Protein AF-A0A1V6QCI3-F1 (afdb_monomer_lite)

InterPro domains:
  IPR009057 Homedomain-like superfamily [SSF46689] (48-120)

Structure (mmCIF, N/CA/C/O backbone):
data_AF-A0A1V6QCI3-F1
#
_entry.id   AF-A0A1V6QCI3-F1
#
loop_
_atom_site.group_PDB
_atom_site.id
_atom_site.type_symbol
_atom_site.label_atom_id
_atom_site.label_alt_id
_atom_site.label_comp_id
_atom_site.label_asym_id
_atom_site.label_entity_id
_atom_site.label_seq_id
_atom_site.pdbx_PDB_ins_code
_atom_site.Cartn_x
_atom_site.Cartn_y
_atom_site.Cartn_z
_atom_site.occupancy
_atom_site.B_iso_or_equiv
_atom_site.auth_seq_id
_atom_site.auth_comp_id
_atom_site.auth_asym_id
_atom_site.auth_atom_id
_atom_site.pdbx_PDB_model_num
ATOM 1 N N . MET A 1 1 ? -46.472 4.463 46.951 1.00 45.69 1 MET A N 1
ATOM 2 C CA . MET A 1 1 ? -47.574 4.028 46.069 1.00 45.69 1 MET A CA 1
ATOM 3 C C . MET A 1 1 ? -47.695 5.040 44.946 1.00 45.69 1 MET A C 1
ATOM 5 O O . MET A 1 1 ? -48.224 6.116 45.172 1.00 45.69 1 MET A O 1
ATOM 9 N N . THR A 1 2 ? -47.160 4.720 43.772 1.00 42.75 2 THR A N 1
ATOM 10 C CA . THR A 1 2 ? -47.372 5.485 42.536 1.00 42.75 2 THR A CA 1
ATOM 11 C C . THR A 1 2 ? -47.280 4.490 41.386 1.00 42.75 2 THR A C 1
ATOM 13 O O . THR A 1 2 ? -46.220 3.947 41.092 1.00 42.75 2 THR A O 1
ATOM 16 N N . LEU A 1 3 ? -48.443 4.177 40.818 1.00 46.00 3 LEU A N 1
ATOM 17 C CA . LEU A 1 3 ? -48.624 3.329 39.648 1.00 46.00 3 LEU A CA 1
ATOM 18 C C . LEU A 1 3 ? -48.296 4.156 38.402 1.00 46.00 3 LEU A C 1
ATOM 20 O O . LEU A 1 3 ? -49.003 5.116 38.107 1.00 46.00 3 LEU A O 1
ATOM 24 N N . ALA A 1 4 ? -47.253 3.777 37.666 1.00 46.88 4 ALA A N 1
ATOM 25 C CA . ALA A 1 4 ? -47.070 4.198 36.282 1.00 46.88 4 ALA A CA 1
ATOM 26 C C . ALA A 1 4 ? -47.455 3.018 35.382 1.00 46.88 4 ALA A C 1
ATOM 28 O O . ALA A 1 4 ? -46.878 1.933 35.467 1.00 46.88 4 ALA A O 1
ATOM 29 N N . GLY A 1 5 ? -48.518 3.228 34.607 1.00 38.12 5 GLY A N 1
ATOM 30 C CA . GLY A 1 5 ? -49.185 2.215 33.803 1.00 38.12 5 GLY A CA 1
ATOM 31 C C . GLY A 1 5 ? -48.333 1.663 32.664 1.00 38.12 5 GLY A C 1
ATOM 32 O O . GLY A 1 5 ? -47.582 2.381 32.007 1.00 38.12 5 GLY A O 1
ATOM 33 N N . TRP A 1 6 ? -48.520 0.373 32.401 1.00 39.88 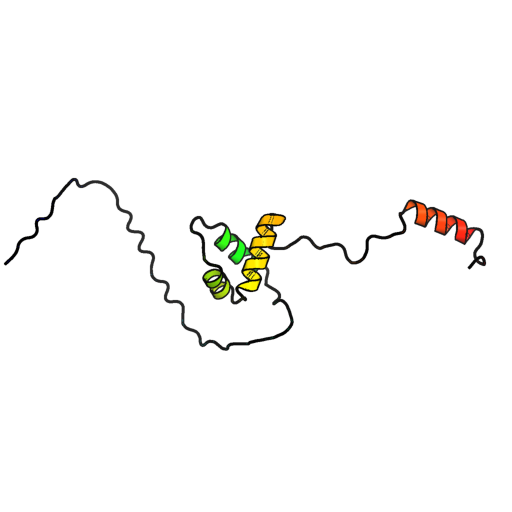6 TRP A N 1
ATOM 34 C CA . TRP A 1 6 ? -48.025 -0.300 31.210 1.00 39.88 6 TRP A CA 1
ATOM 35 C C . TRP A 1 6 ? -49.122 -0.262 30.152 1.00 39.88 6 TRP A C 1
ATOM 37 O O . TRP A 1 6 ? -50.213 -0.799 30.344 1.00 39.88 6 TRP A O 1
ATOM 47 N N . ARG A 1 7 ? -48.833 0.380 29.020 1.00 38.28 7 ARG A N 1
ATOM 48 C CA . ARG A 1 7 ? -49.661 0.284 27.820 1.00 38.28 7 ARG A CA 1
ATOM 49 C C . ARG A 1 7 ? -49.302 -1.028 27.123 1.00 38.28 7 ARG A C 1
ATOM 51 O O . ARG A 1 7 ? -48.316 -1.095 26.399 1.00 38.28 7 ARG A O 1
ATOM 58 N N . LEU A 1 8 ? -50.081 -2.076 27.382 1.00 46.28 8 LEU A N 1
ATOM 59 C CA . LEU A 1 8 ? -50.027 -3.325 26.624 1.00 46.28 8 LEU A CA 1
ATOM 60 C C . LEU A 1 8 ? -50.602 -3.074 25.227 1.00 46.28 8 LEU A C 1
ATOM 62 O O . LEU A 1 8 ? -51.797 -2.828 25.078 1.00 46.28 8 LEU A O 1
ATOM 66 N N . CYS A 1 9 ? -49.747 -3.135 24.209 1.00 38.50 9 CYS A N 1
ATOM 67 C CA . CYS A 1 9 ? -50.159 -3.214 22.815 1.00 38.50 9 CYS A CA 1
ATOM 68 C C . CYS A 1 9 ? -49.489 -4.444 22.186 1.00 38.50 9 CYS A C 1
ATOM 70 O O . CYS A 1 9 ? -48.271 -4.468 22.061 1.00 38.50 9 CYS A O 1
ATOM 72 N N . GLY A 1 10 ? -50.307 -5.446 21.841 1.00 38.28 10 GLY A N 1
ATOM 73 C CA . GLY A 1 10 ? -50.083 -6.439 20.779 1.00 38.28 10 GLY A CA 1
ATOM 74 C C . GLY A 1 10 ? -48.874 -7.378 20.881 1.00 38.28 10 GLY A C 1
ATOM 75 O O . GLY A 1 10 ? -47.764 -7.014 20.517 1.00 38.28 10 GLY A O 1
ATOM 76 N N . MET A 1 11 ? -49.126 -8.635 21.260 1.00 38.38 11 MET A N 1
ATOM 77 C CA . MET A 1 11 ? -48.201 -9.768 21.119 1.00 38.38 11 MET A CA 1
ATOM 78 C C . MET A 1 11 ? -48.261 -10.406 19.718 1.00 38.38 11 MET A C 1
ATOM 80 O O . MET A 1 11 ? -49.345 -10.550 19.158 1.00 38.38 11 MET A O 1
ATOM 84 N N . GLY A 1 12 ? -47.107 -10.903 19.252 1.00 39.31 12 GLY A N 1
ATOM 85 C CA . GLY A 1 12 ? -46.946 -11.889 18.169 1.00 39.31 12 GLY A CA 1
ATOM 86 C C . GLY A 1 12 ? -46.230 -11.295 16.953 1.00 39.31 12 GLY A C 1
ATOM 87 O O . GLY A 1 12 ? -46.798 -10.461 16.270 1.00 39.31 12 GLY A O 1
ATOM 88 N N . VAL A 1 13 ? -44.995 -11.643 16.588 1.00 41.47 13 VAL A N 1
ATOM 89 C CA . VAL A 1 13 ? -44.288 -12.925 16.690 1.00 41.47 13 VAL A CA 1
ATOM 90 C C . VAL A 1 13 ? -42.783 -12.686 16.478 1.00 41.47 13 VAL A C 1
ATOM 92 O O . VAL A 1 13 ? -42.395 -11.990 15.547 1.00 41.47 13 VAL A O 1
ATOM 95 N N . GLY A 1 14 ? -41.946 -13.311 17.313 1.00 36.25 14 GLY A N 1
ATOM 96 C CA . GLY A 1 14 ? -40.551 -13.625 16.984 1.00 36.25 14 GLY A CA 1
ATOM 97 C C . GLY A 1 14 ? -39.510 -12.519 17.171 1.00 36.25 14 GLY A C 1
ATOM 98 O O . GLY A 1 14 ? -38.853 -12.129 16.211 1.00 36.25 14 GLY A O 1
ATOM 99 N N . TYR A 1 15 ? -39.259 -12.085 18.408 1.00 36.56 15 TYR A N 1
ATOM 100 C CA . TYR A 1 15 ? -37.946 -11.520 18.727 1.00 36.56 15 TYR A CA 1
ATOM 101 C C . TYR A 1 15 ? -36.947 -12.677 18.797 1.00 36.56 15 TYR A C 1
ATOM 103 O O . TYR A 1 15 ? -36.921 -13.412 19.783 1.00 36.56 15 TYR A O 1
ATOM 111 N N . TYR A 1 16 ? -36.116 -12.850 17.769 1.00 38.41 16 TYR A N 1
ATOM 112 C CA . TYR A 1 16 ? -34.824 -13.486 17.999 1.00 38.41 16 TYR A CA 1
ATOM 113 C C . TYR A 1 16 ? -34.006 -12.506 18.832 1.00 38.41 16 TYR A C 1
ATOM 115 O O . TYR A 1 16 ? -33.502 -11.501 18.333 1.00 38.41 16 TYR A O 1
ATOM 123 N N . VAL A 1 17 ? -33.925 -12.785 20.130 1.00 39.09 17 VAL A N 1
ATOM 124 C CA . VAL A 1 17 ? -32.901 -12.212 20.993 1.00 39.09 17 VAL A CA 1
ATOM 125 C C . VAL A 1 17 ? -31.579 -12.784 20.495 1.00 39.09 17 VAL A C 1
ATOM 127 O O . VAL A 1 17 ? -31.217 -13.911 20.818 1.00 39.09 17 VAL A O 1
ATOM 130 N N . VAL A 1 18 ? -30.876 -12.037 19.647 1.00 39.44 18 VAL A N 1
ATOM 131 C CA . VAL A 1 18 ? -29.451 -12.283 19.436 1.00 39.44 18 VAL A CA 1
ATOM 132 C C . VAL A 1 18 ? -28.766 -11.636 20.629 1.00 39.44 18 VAL A C 1
ATOM 134 O O . VAL A 1 18 ? -28.485 -10.438 20.633 1.00 39.44 18 VAL A O 1
ATOM 137 N N . GLU A 1 19 ? -28.586 -12.423 21.689 1.00 34.59 19 GLU A N 1
ATOM 138 C CA . GLU A 1 19 ? -27.625 -12.098 22.732 1.00 34.59 19 GLU A CA 1
ATOM 139 C C . GLU A 1 19 ? -26.257 -12.004 22.055 1.00 34.59 19 GLU A C 1
ATOM 141 O O . GLU A 1 19 ? -25.608 -13.009 21.765 1.00 34.59 19 GLU A O 1
ATOM 146 N N . TYR A 1 20 ? -25.816 -10.783 21.755 1.00 41.09 20 TYR A N 1
ATOM 147 C CA . TYR A 1 20 ? -24.415 -10.536 21.459 1.00 41.09 20 TYR A CA 1
ATOM 148 C C . TYR A 1 20 ? -23.662 -10.721 22.767 1.00 41.09 20 TYR A C 1
ATOM 150 O O . TYR A 1 20 ? -23.482 -9.779 23.540 1.00 41.09 20 TYR A O 1
ATOM 158 N N . GLY A 1 21 ? -23.285 -11.973 23.024 1.00 35.03 21 GLY A N 1
ATOM 159 C CA . GLY A 1 21 ? -22.371 -12.338 24.085 1.00 35.03 21 GLY A CA 1
ATOM 160 C C . GLY A 1 21 ? -21.195 -11.374 24.060 1.00 35.03 21 GLY A C 1
ATOM 161 O O . GLY A 1 21 ? -20.480 -11.242 23.065 1.00 35.03 21 GLY A O 1
ATOM 162 N N . THR A 1 22 ? -21.034 -10.659 25.163 1.00 44.94 22 THR A N 1
ATOM 163 C CA . THR A 1 22 ? -19.818 -9.949 25.513 1.00 44.94 22 THR A CA 1
ATOM 164 C C . THR A 1 22 ? -18.687 -10.965 25.499 1.00 44.94 22 THR A C 1
ATOM 166 O O . THR A 1 22 ? -18.497 -11.710 26.457 1.00 44.94 22 THR A O 1
ATOM 169 N N . TRP A 1 23 ? -17.947 -11.037 24.392 1.00 36.97 23 TRP A N 1
ATOM 170 C CA . TRP A 1 23 ? -16.730 -11.834 24.332 1.00 36.97 23 TRP A CA 1
ATOM 171 C C . TRP A 1 23 ? -15.782 -11.321 25.421 1.00 36.97 23 TRP A C 1
ATOM 173 O O . TRP A 1 23 ? -15.377 -10.154 25.367 1.00 36.97 23 TRP A O 1
ATOM 183 N N . PRO A 1 24 ? -15.412 -12.143 26.419 1.00 33.94 24 PRO A N 1
ATOM 184 C CA . PRO A 1 24 ? -14.398 -11.760 27.377 1.00 33.94 24 PRO A CA 1
ATOM 185 C C . PRO A 1 24 ? -13.059 -11.839 26.646 1.00 33.94 24 PR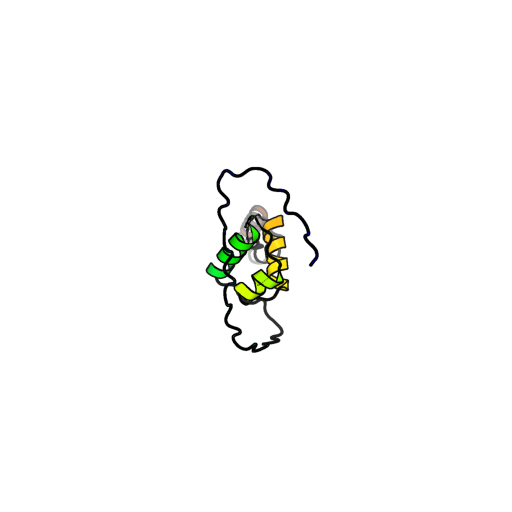O A C 1
ATOM 187 O O . PRO A 1 24 ? -12.416 -12.885 26.601 1.00 33.94 24 PRO A O 1
ATOM 190 N N . VAL A 1 25 ? -12.647 -10.740 26.014 1.00 49.72 25 VAL A N 1
ATOM 191 C CA . VAL A 1 25 ? -11.285 -10.614 25.493 1.00 49.72 25 VAL A CA 1
ATOM 192 C C . VAL A 1 25 ? -10.328 -10.697 26.684 1.00 49.72 25 VAL A C 1
ATOM 194 O O . VAL A 1 25 ? -10.404 -9.861 27.591 1.00 49.72 25 VAL A O 1
ATOM 197 N N . PRO A 1 26 ? -9.428 -11.696 26.739 1.00 36.19 26 PRO A N 1
ATOM 198 C CA . PRO A 1 26 ? -8.453 -11.775 27.810 1.00 36.19 26 PRO A CA 1
ATOM 199 C C . PRO A 1 26 ? -7.570 -10.533 27.735 1.00 36.19 26 PRO A C 1
ATOM 201 O O . PRO A 1 26 ? -6.882 -10.322 26.735 1.00 36.19 26 PRO A O 1
ATOM 204 N N . ARG A 1 27 ? -7.567 -9.723 28.800 1.00 38.19 27 ARG A N 1
ATOM 205 C CA . ARG A 1 27 ? -6.654 -8.587 28.984 1.00 38.19 27 ARG A CA 1
ATOM 206 C C . ARG A 1 27 ? -5.236 -9.123 29.188 1.00 38.19 27 ARG A C 1
ATOM 208 O O . ARG A 1 27 ? -4.706 -9.137 30.294 1.00 38.19 27 ARG A O 1
ATOM 215 N N . ARG A 1 28 ? -4.638 -9.652 28.120 1.00 39.44 28 ARG A N 1
ATOM 216 C CA . ARG A 1 28 ? -3.253 -10.111 28.106 1.00 39.44 28 ARG A CA 1
ATOM 217 C C . ARG A 1 28 ? -2.389 -8.853 28.103 1.00 39.44 28 ARG A C 1
ATOM 219 O O . ARG A 1 28 ? -2.542 -7.995 27.238 1.00 39.44 28 ARG A O 1
ATOM 226 N N . SER A 1 29 ? -1.580 -8.723 29.147 1.00 35.19 29 SER A N 1
ATOM 227 C CA . SER A 1 29 ? -0.764 -7.557 29.475 1.00 35.19 29 SER A CA 1
ATOM 228 C C . SER A 1 29 ? -0.096 -6.927 28.250 1.00 35.19 29 SER A C 1
ATOM 230 O O . SER A 1 29 ? 0.557 -7.590 27.445 1.00 35.19 29 SER A O 1
ATOM 232 N N . LEU A 1 30 ? -0.288 -5.614 28.133 1.00 41.16 30 LEU A N 1
ATOM 233 C CA . LEU A 1 30 ? 0.307 -4.744 27.130 1.00 41.16 30 LEU A CA 1
ATOM 234 C C . LEU A 1 30 ? 1.823 -4.691 27.353 1.00 41.16 30 LEU A C 1
ATOM 236 O O . LEU A 1 30 ? 2.301 -3.920 28.182 1.00 41.16 30 LEU A O 1
ATOM 240 N N . SER A 1 31 ? 2.594 -5.478 26.607 1.00 38.81 31 SER A N 1
ATOM 241 C CA . SER A 1 31 ? 3.964 -5.085 26.297 1.00 38.81 31 SER A CA 1
ATOM 242 C C . SER A 1 31 ? 3.903 -4.128 25.113 1.00 38.81 31 SER A C 1
ATOM 244 O O . SER A 1 31 ? 3.832 -4.514 23.948 1.00 38.81 31 SER A O 1
ATOM 246 N N . SER A 1 32 ? 3.861 -2.840 25.445 1.00 42.59 32 SER A N 1
ATOM 247 C CA . SER A 1 32 ? 3.975 -1.718 24.522 1.00 42.59 32 SER A CA 1
ATOM 248 C C . SER A 1 32 ? 5.348 -1.749 23.851 1.00 42.59 32 SER A C 1
ATOM 250 O O . SER A 1 32 ? 6.270 -1.054 24.264 1.00 42.59 32 SER A O 1
ATOM 252 N N . SER A 1 33 ? 5.520 -2.566 22.816 1.00 46.22 33 SER A N 1
ATOM 253 C CA . SER A 1 33 ? 6.682 -2.459 21.942 1.00 46.22 33 SER A CA 1
ATOM 254 C C . SER A 1 33 ? 6.463 -1.267 21.014 1.00 46.22 33 SER A C 1
ATOM 256 O O . SER A 1 33 ? 5.974 -1.399 19.890 1.00 46.22 33 SER A O 1
ATOM 258 N N . SER A 1 34 ? 6.804 -0.077 21.507 1.00 52.62 34 SER A N 1
ATOM 259 C CA . SER A 1 34 ? 7.106 1.095 20.690 1.00 52.62 34 SER A CA 1
ATOM 260 C C . SER A 1 34 ? 8.365 0.797 19.869 1.00 52.62 34 SER A C 1
ATOM 262 O O . SER A 1 34 ? 9.472 1.172 20.239 1.00 5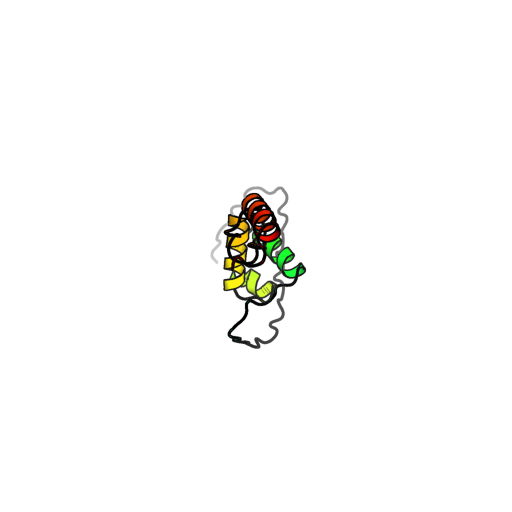2.62 34 SER A O 1
ATOM 264 N N . GLY A 1 35 ? 8.198 0.035 18.789 1.00 45.25 35 GLY A N 1
ATOM 265 C CA . GLY A 1 35 ? 9.255 -0.310 17.848 1.00 45.25 35 GLY A CA 1
ATOM 266 C C . GLY A 1 35 ? 9.218 0.625 16.649 1.00 45.25 35 GLY A C 1
ATOM 267 O O . GLY A 1 35 ? 8.399 0.470 15.746 1.00 45.25 35 GLY A O 1
ATOM 268 N N . THR A 1 36 ? 10.102 1.613 16.650 1.00 57.34 36 THR A N 1
ATOM 269 C CA . THR A 1 36 ? 10.534 2.353 15.465 1.00 57.34 36 THR A CA 1
ATOM 270 C C . THR A 1 36 ? 11.005 1.401 14.364 1.00 57.34 36 THR A C 1
ATOM 272 O O . THR A 1 36 ? 11.843 0.540 14.607 1.00 57.34 36 THR A O 1
ATOM 275 N N . GLY A 1 37 ? 10.532 1.635 13.137 1.00 53.03 37 GLY A N 1
ATOM 276 C CA . GLY A 1 37 ? 11.326 1.359 11.939 1.00 53.03 37 GLY A CA 1
ATOM 277 C C . GLY A 1 37 ? 11.211 -0.037 11.332 1.00 53.03 37 GLY A C 1
ATOM 278 O O . GLY A 1 37 ? 12.223 -0.690 11.165 1.00 53.03 37 GLY A O 1
ATOM 279 N N . MET A 1 38 ? 10.005 -0.475 10.974 1.00 54.09 38 MET A N 1
ATOM 280 C CA . MET A 1 38 ? 9.678 -1.251 9.763 1.00 54.09 38 MET A CA 1
ATOM 281 C C . MET A 1 38 ? 8.163 -1.486 9.767 1.00 54.09 38 MET A C 1
ATOM 283 O O . MET A 1 38 ? 7.547 -1.583 10.829 1.00 54.09 38 MET A O 1
ATOM 287 N N . ALA A 1 39 ? 7.530 -1.564 8.595 1.00 52.56 39 ALA A N 1
ATOM 288 C CA . ALA A 1 39 ? 6.140 -2.007 8.540 1.00 52.56 39 ALA A CA 1
ATOM 289 C C . ALA A 1 39 ? 6.092 -3.484 8.978 1.00 52.56 39 ALA A C 1
ATOM 291 O O . ALA A 1 39 ? 6.801 -4.294 8.375 1.00 52.56 39 ALA A O 1
ATOM 292 N N . PRO A 1 40 ? 5.309 -3.855 10.009 1.00 63.34 40 PRO A N 1
ATOM 293 C CA . PRO A 1 40 ? 5.186 -5.251 10.401 1.00 63.34 40 PRO A CA 1
ATOM 294 C C 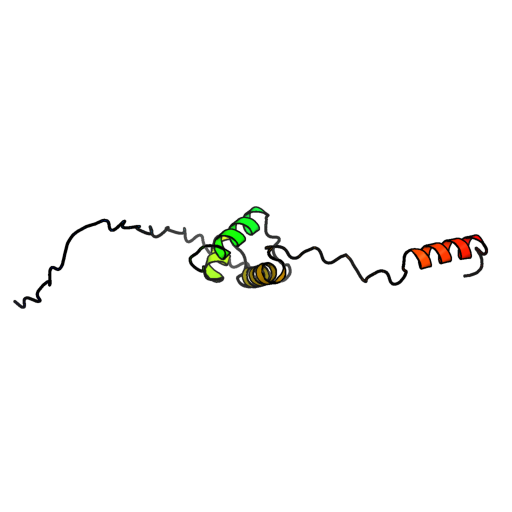. PRO A 1 40 ? 4.676 -6.052 9.202 1.00 63.34 40 PRO A C 1
ATOM 296 O O . PRO A 1 40 ? 3.689 -5.673 8.564 1.00 63.34 40 PRO A O 1
ATOM 299 N N . ARG A 1 41 ? 5.380 -7.136 8.861 1.00 75.50 41 ARG A N 1
ATOM 300 C CA . ARG A 1 41 ? 4.945 -8.040 7.800 1.00 75.50 41 ARG A CA 1
ATOM 301 C C . ARG A 1 41 ? 3.710 -8.768 8.312 1.00 75.50 41 ARG A C 1
ATOM 303 O O . ARG A 1 41 ? 3.815 -9.600 9.203 1.00 75.50 41 ARG A O 1
ATOM 310 N N . LEU A 1 42 ? 2.550 -8.398 7.780 1.00 82.75 42 LEU A N 1
ATOM 311 C CA . LEU A 1 42 ? 1.312 -9.097 8.082 1.00 82.75 42 LEU A CA 1
ATOM 312 C C . LEU A 1 42 ? 1.313 -10.451 7.369 1.00 82.75 42 LEU A C 1
ATOM 314 O O . LEU A 1 42 ? 1.611 -10.547 6.171 1.00 82.75 42 LEU A O 1
ATOM 318 N N . GLU A 1 43 ? 0.982 -11.484 8.128 1.00 87.00 43 GLU A N 1
ATOM 319 C CA . GLU A 1 43 ? 0.793 -12.840 7.641 1.00 87.00 43 GLU A CA 1
ATOM 320 C C . GLU A 1 43 ? -0.466 -12.935 6.760 1.00 87.00 43 GLU A C 1
ATOM 322 O O . GLU A 1 43 ? -1.385 -12.120 6.895 1.00 87.00 43 GLU A O 1
ATOM 327 N N . PRO A 1 44 ? -0.556 -13.921 5.849 1.00 87.56 44 PRO A N 1
ATOM 328 C CA . PRO A 1 44 ? -1.715 -14.084 4.968 1.00 87.56 44 PRO A CA 1
ATOM 329 C C . PRO A 1 44 ? -3.054 -14.131 5.717 1.00 87.56 44 PRO A C 1
ATOM 331 O O . PRO A 1 44 ? -3.977 -13.406 5.352 1.00 87.56 44 PRO A O 1
ATOM 334 N N . TRP A 1 45 ? -3.120 -14.872 6.828 1.00 90.19 45 TRP A N 1
ATOM 335 C CA . TRP A 1 45 ? -4.332 -14.977 7.650 1.00 90.19 45 TRP A CA 1
ATOM 336 C C . TRP A 1 45 ? -4.764 -13.626 8.242 1.00 90.19 45 TRP A C 1
ATOM 338 O O . TRP A 1 45 ? -5.952 -13.351 8.383 1.00 90.19 45 TRP A O 1
ATOM 348 N N . GLN A 1 46 ? -3.808 -12.743 8.555 1.00 91.75 46 GLN A N 1
ATOM 349 C CA . GLN A 1 46 ? -4.109 -11.404 9.063 1.00 91.75 46 GLN A CA 1
ATOM 350 C C . GLN A 1 46 ? -4.750 -10.546 7.975 1.00 91.75 46 GLN A C 1
ATOM 352 O O . GLN A 1 46 ? -5.623 -9.733 8.259 1.00 91.75 46 GLN A O 1
ATOM 357 N N . HIS A 1 47 ? -4.323 -10.714 6.724 1.00 91.19 47 HIS A N 1
ATOM 358 C CA . HIS A 1 47 ? -4.923 -10.007 5.600 1.00 91.19 47 HIS A CA 1
ATOM 359 C C . HIS A 1 47 ? -6.361 -10.462 5.331 1.00 91.19 47 HIS A C 1
ATOM 361 O O . HIS A 1 47 ? -7.201 -9.612 5.043 1.00 91.19 47 HIS A O 1
ATOM 367 N N . GLU A 1 48 ? -6.636 -11.760 5.444 1.00 92.44 48 GLU A N 1
ATOM 368 C CA . GLU A 1 48 ? -7.985 -12.325 5.317 1.00 92.44 48 GLU A CA 1
ATOM 369 C C . GLU A 1 48 ? -8.895 -11.810 6.433 1.00 92.44 48 GLU A C 1
ATOM 371 O O . GLU A 1 48 ? -9.906 -11.178 6.143 1.00 92.44 48 GLU A O 1
ATOM 376 N N . LEU A 1 49 ? -8.453 -11.903 7.691 1.00 92.75 49 LEU A N 1
ATOM 377 C CA . LEU A 1 49 ? -9.211 -11.385 8.830 1.00 92.75 49 LEU A CA 1
ATOM 378 C C . LEU A 1 49 ? -9.523 -9.884 8.694 1.00 92.75 49 LEU A C 1
ATOM 380 O O . LEU A 1 49 ? -10.643 -9.454 8.951 1.00 92.75 49 LEU A O 1
ATOM 384 N N . ILE A 1 50 ? -8.556 -9.067 8.255 1.00 93.06 50 ILE A N 1
ATOM 385 C CA . ILE A 1 50 ? -8.795 -7.632 8.030 1.00 93.06 50 ILE A CA 1
ATOM 386 C C . ILE A 1 50 ? -9.799 -7.402 6.894 1.00 93.06 50 ILE A C 1
ATOM 388 O O . ILE A 1 50 ? -10.578 -6.450 6.967 1.00 93.06 50 ILE A O 1
ATOM 392 N N . ARG A 1 51 ? -9.767 -8.215 5.831 1.00 92.81 51 ARG A N 1
ATOM 393 C CA . ARG A 1 51 ? -10.719 -8.100 4.720 1.00 92.81 51 ARG A CA 1
ATOM 394 C C . ARG A 1 51 ? -12.137 -8.334 5.223 1.00 92.81 51 ARG A C 1
ATOM 396 O O . ARG A 1 51 ? -12.983 -7.479 4.973 1.00 92.81 51 ARG A O 1
ATOM 403 N N . ASP A 1 52 ? -12.342 -9.421 5.955 1.00 93.25 52 ASP A N 1
ATOM 404 C CA . ASP A 1 52 ? -13.652 -9.821 6.464 1.00 93.25 52 ASP A CA 1
ATOM 405 C C . ASP A 1 52 ? -14.198 -8.746 7.412 1.00 93.25 52 ASP A C 1
ATOM 407 O O . ASP A 1 52 ? -15.246 -8.167 7.144 1.00 93.25 52 ASP A O 1
ATOM 411 N N . MET A 1 53 ? -13.396 -8.311 8.394 1.00 93.38 53 MET A N 1
ATOM 412 C CA . MET A 1 53 ? -13.782 -7.245 9.332 1.00 93.38 53 MET A CA 1
ATOM 413 C C . MET A 1 53 ? -14.071 -5.884 8.672 1.00 93.38 53 MET A C 1
ATOM 415 O O . MET A 1 53 ? -14.705 -5.018 9.273 1.00 93.38 53 MET A O 1
ATOM 419 N N . ILE A 1 54 ? -13.547 -5.612 7.473 1.00 92.19 54 ILE A N 1
ATOM 420 C CA . ILE A 1 54 ? -13.853 -4.375 6.732 1.00 92.19 54 ILE A CA 1
ATOM 421 C C . ILE A 1 54 ? -15.114 -4.537 5.876 1.00 92.19 54 ILE A C 1
ATOM 423 O O . ILE A 1 54 ? -15.799 -3.543 5.634 1.00 92.19 54 ILE A O 1
ATOM 427 N N . GLN A 1 55 ? -15.377 -5.746 5.379 1.00 90.19 55 GLN A N 1
ATOM 428 C CA . GLN A 1 55 ? -16.516 -6.069 4.517 1.00 90.19 55 GLN A CA 1
ATOM 429 C C . GLN A 1 55 ? -17.780 -6.434 5.299 1.00 90.19 55 GLN A C 1
ATOM 431 O O . GLN A 1 55 ? -18.864 -6.431 4.714 1.00 90.19 55 GLN A O 1
ATOM 436 N N . ASP A 1 56 ? -17.650 -6.707 6.596 1.00 91.19 56 ASP A N 1
ATOM 437 C CA . ASP A 1 56 ? -18.772 -6.915 7.499 1.00 91.19 56 ASP A CA 1
ATOM 438 C C . ASP A 1 56 ? -19.792 -5.770 7.423 1.00 91.19 56 ASP A C 1
ATOM 440 O O . ASP A 1 56 ? -19.467 -4.594 7.236 1.00 91.19 56 ASP A O 1
ATOM 444 N N . ARG A 1 57 ? -21.068 -6.138 7.576 1.00 83.50 57 ARG A N 1
ATOM 445 C CA . ARG A 1 57 ? -22.210 -5.220 7.452 1.00 83.50 57 ARG A CA 1
ATOM 446 C C . ARG A 1 57 ? -22.172 -4.094 8.487 1.00 83.50 57 ARG A C 1
ATOM 448 O O . ARG A 1 57 ? -22.622 -2.988 8.195 1.00 83.50 57 ARG A O 1
ATOM 455 N N . GLU A 1 58 ? -21.633 -4.385 9.667 1.00 87.94 58 GLU A N 1
ATOM 456 C CA . GLU A 1 58 ? -21.423 -3.410 10.731 1.00 87.94 58 GLU A CA 1
ATOM 457 C C . GLU A 1 58 ? -19.974 -2.897 10.698 1.00 87.94 58 GLU A C 1
ATOM 459 O O . GLU A 1 58 ? -19.030 -3.689 10.763 1.00 87.94 58 GLU A O 1
ATOM 464 N N . PRO A 1 59 ? -19.756 -1.574 10.600 1.00 83.56 59 PRO A N 1
ATOM 465 C CA . PRO A 1 59 ? -18.423 -1.030 10.400 1.00 83.56 59 PRO A CA 1
ATOM 466 C C . PRO A 1 59 ? -17.587 -1.104 11.683 1.00 83.56 59 PRO A C 1
ATOM 468 O O . PRO A 1 59 ? -17.745 -0.294 12.598 1.00 83.56 59 PRO A O 1
ATOM 471 N N . PHE A 1 60 ? -16.605 -2.005 11.718 1.00 90.88 60 PHE A N 1
ATOM 472 C CA . PHE A 1 60 ? -15.607 -2.017 12.786 1.00 90.88 60 PHE A CA 1
ATOM 473 C C . PHE A 1 60 ? -14.733 -0.755 12.758 1.00 90.88 60 PHE A C 1
ATOM 475 O O . PHE A 1 60 ? -14.353 -0.227 11.703 1.00 90.88 60 PHE A O 1
ATOM 482 N N . THR A 1 61 ? -14.355 -0.261 13.935 1.00 93.06 61 THR A N 1
ATOM 483 C CA . THR A 1 61 ? -13.404 0.850 14.050 1.00 93.06 61 THR A CA 1
ATOM 484 C C . THR A 1 61 ? -11.973 0.378 13.781 1.00 93.06 61 THR A C 1
ATOM 486 O O . THR A 1 61 ? -11.614 -0.774 14.020 1.00 93.06 61 THR A O 1
ATOM 489 N N . ASN A 1 62 ? -11.102 1.286 13.324 1.00 92.00 62 ASN A N 1
ATOM 490 C CA . ASN A 1 62 ? -9.692 0.952 13.069 1.00 92.00 62 ASN A CA 1
ATOM 491 C C . ASN A 1 62 ? -8.974 0.411 14.314 1.00 92.00 62 ASN A C 1
ATOM 493 O O . ASN A 1 62 ? -8.059 -0.392 14.173 1.00 92.00 62 ASN A O 1
ATOM 497 N N . ALA A 1 63 ? -9.357 0.875 15.509 1.00 90.38 63 ALA A N 1
ATOM 498 C CA . ALA A 1 63 ? -8.771 0.427 16.767 1.00 90.38 63 ALA A CA 1
ATOM 499 C C . ALA A 1 63 ? -9.139 -1.033 17.072 1.00 90.38 63 ALA A C 1
ATOM 501 O O . ALA A 1 63 ? -8.251 -1.818 17.378 1.00 90.38 63 ALA A O 1
ATOM 502 N N . GLN A 1 64 ? -10.409 -1.408 16.889 1.00 92.50 64 GLN A N 1
ATOM 503 C CA . GLN A 1 64 ? -10.885 -2.781 17.101 1.00 92.50 64 GLN A CA 1
ATOM 504 C C . GLN A 1 64 ? -10.202 -3.777 16.157 1.00 92.50 64 GLN A C 1
ATOM 506 O O . GLN A 1 64 ? -9.711 -4.813 16.594 1.00 92.50 64 GLN A O 1
ATOM 511 N N . ILE A 1 65 ? -10.104 -3.439 14.867 1.00 93.06 65 ILE A N 1
ATOM 512 C CA . ILE A 1 65 ? -9.419 -4.292 13.880 1.00 93.06 65 ILE A CA 1
ATOM 513 C C . ILE A 1 65 ? -7.925 -4.406 14.221 1.00 93.06 65 ILE A C 1
ATOM 515 O O . ILE A 1 65 ? -7.339 -5.486 14.156 1.00 93.06 65 ILE A O 1
ATOM 519 N N . ALA A 1 66 ? -7.296 -3.291 14.603 1.00 92.00 66 ALA A N 1
ATOM 520 C CA . ALA A 1 66 ? -5.885 -3.267 14.969 1.00 92.00 66 ALA A CA 1
ATOM 521 C C . ALA A 1 66 ? -5.586 -4.145 16.193 1.00 92.00 66 ALA A C 1
ATOM 523 O O . ALA A 1 66 ? -4.581 -4.856 16.198 1.00 92.00 66 ALA A O 1
ATOM 524 N N . GLU A 1 67 ? -6.471 -4.133 17.190 1.00 91.25 67 GLU A N 1
ATOM 525 C CA . GLU A 1 67 ? -6.377 -4.968 18.385 1.00 91.25 67 GLU A CA 1
ATOM 526 C C . GLU A 1 67 ? -6.546 -6.456 18.057 1.00 91.25 67 GLU A C 1
ATOM 528 O O . GLU A 1 67 ? -5.698 -7.260 18.447 1.00 91.25 67 GLU A O 1
ATOM 533 N N . ALA A 1 68 ? -7.559 -6.815 17.260 1.00 90.00 68 ALA A N 1
ATOM 534 C CA . ALA A 1 68 ? -7.817 -8.198 16.856 1.00 90.00 68 ALA A CA 1
ATOM 535 C C . ALA A 1 68 ? -6.635 -8.813 16.084 1.00 90.00 68 ALA A C 1
ATOM 537 O O . ALA A 1 68 ? -6.245 -9.958 16.310 1.00 90.00 68 ALA A O 1
ATOM 538 N N . VAL A 1 69 ? -6.022 -8.024 15.199 1.00 90.31 69 VAL A N 1
ATOM 539 C CA . VAL A 1 69 ? -4.947 -8.477 14.304 1.00 90.31 69 VAL A CA 1
ATOM 540 C C . VAL A 1 69 ? -3.555 -8.248 14.910 1.00 90.31 69 VAL A C 1
ATOM 542 O O . VAL A 1 69 ? -2.552 -8.693 14.354 1.00 90.31 69 VAL A O 1
ATOM 545 N N . ARG A 1 70 ? -3.473 -7.586 16.073 1.00 88.25 70 ARG A N 1
ATOM 546 C CA . ARG A 1 70 ? -2.222 -7.210 16.758 1.00 88.25 70 ARG A CA 1
ATOM 547 C C . ARG A 1 70 ? -1.306 -6.364 15.868 1.00 88.25 70 ARG A C 1
ATOM 549 O O . ARG A 1 70 ? -0.103 -6.596 15.773 1.00 88.25 70 ARG A O 1
ATOM 556 N N . CYS A 1 71 ? -1.890 -5.375 15.198 1.00 86.38 71 CYS A N 1
ATOM 557 C CA . CYS A 1 71 ? -1.183 -4.446 14.322 1.00 86.38 71 CYS A CA 1
ATOM 558 C C . CYS A 1 71 ? -1.429 -2.992 14.748 1.00 86.38 71 CYS A C 1
ATOM 560 O O . CYS A 1 71 ? -2.186 -2.711 15.673 1.00 86.38 71 CYS A O 1
ATOM 562 N N . THR A 1 72 ? -0.780 -2.034 14.087 1.00 89.38 72 THR A N 1
ATOM 563 C CA . THR A 1 72 ? -1.011 -0.616 14.389 1.00 89.38 72 THR A CA 1
ATOM 564 C C . THR A 1 72 ? -2.254 -0.089 13.659 1.00 89.38 72 THR A C 1
ATOM 566 O O . THR A 1 72 ? -2.463 -0.427 12.490 1.00 89.38 72 THR A O 1
ATOM 569 N N . PRO A 1 73 ? -3.029 0.845 14.249 1.00 90.12 73 PRO A N 1
ATOM 570 C CA . PRO A 1 73 ? -4.153 1.495 13.560 1.00 90.12 73 PRO A CA 1
ATOM 571 C C . PRO A 1 73 ? -3.750 2.168 12.237 1.00 90.12 73 PRO A C 1
ATOM 573 O O . PRO A 1 73 ? -4.541 2.263 11.296 1.00 90.12 73 PRO A O 1
ATOM 576 N N . ARG A 1 74 ? -2.487 2.607 12.138 1.00 89.12 74 ARG A N 1
ATOM 577 C CA . ARG A 1 74 ? -1.893 3.165 10.916 1.00 89.12 74 ARG A CA 1
ATOM 578 C C . ARG A 1 74 ? -1.841 2.137 9.776 1.00 89.12 74 ARG A C 1
ATOM 580 O O . ARG A 1 74 ? -2.097 2.507 8.632 1.00 89.12 74 ARG A O 1
ATOM 587 N N . SER A 1 75 ? -1.578 0.867 10.089 1.00 89.75 75 SER A N 1
ATOM 588 C CA . SER A 1 75 ? -1.578 -0.240 9.121 1.00 89.75 75 SER A CA 1
ATOM 589 C C . SER A 1 75 ? -2.982 -0.494 8.570 1.00 89.75 75 SER A C 1
ATOM 591 O O . SER A 1 75 ? -3.156 -0.605 7.359 1.00 89.75 75 SER A O 1
ATOM 593 N N . ILE A 1 76 ? -4.005 -0.467 9.432 1.00 92.31 76 ILE A N 1
ATOM 594 C CA . ILE A 1 76 ? -5.409 -0.609 9.011 1.00 92.31 76 ILE A CA 1
ATOM 595 C C . ILE A 1 76 ? -5.834 0.533 8.085 1.00 92.31 76 ILE A C 1
ATOM 597 O O . ILE A 1 76 ? -6.500 0.302 7.076 1.00 92.31 76 ILE A O 1
ATOM 601 N N . ARG A 1 77 ? -5.401 1.770 8.362 1.00 92.88 77 ARG A N 1
ATOM 602 C CA . ARG A 1 77 ? -5.671 2.912 7.475 1.00 92.88 77 ARG A CA 1
ATOM 603 C C . ARG A 1 77 ? -5.057 2.718 6.084 1.00 92.88 77 ARG A C 1
ATOM 605 O O . ARG A 1 77 ? -5.722 3.013 5.093 1.00 92.88 77 ARG A O 1
ATOM 612 N N . ALA A 1 78 ? -3.828 2.205 6.006 1.00 91.19 78 ALA A N 1
ATOM 613 C CA . ALA A 1 78 ? -3.181 1.888 4.733 1.00 91.19 78 ALA A CA 1
ATOM 614 C C . ALA A 1 78 ? -3.926 0.773 3.981 1.00 91.19 78 ALA A C 1
ATOM 616 O O . ALA A 1 78 ? -4.189 0.905 2.791 1.00 91.19 78 ALA A O 1
ATOM 617 N N . ILE A 1 79 ? -4.355 -0.278 4.682 1.00 91.94 79 ILE A N 1
ATOM 618 C CA . ILE A 1 79 ? -5.122 -1.382 4.091 1.00 91.94 79 ILE A CA 1
ATOM 619 C C . ILE A 1 79 ? -6.481 -0.918 3.565 1.00 91.94 79 ILE A C 1
ATOM 621 O O . ILE A 1 79 ? -6.849 -1.259 2.445 1.00 91.94 79 ILE A O 1
ATOM 625 N N . ARG A 1 80 ? -7.210 -0.089 4.320 1.00 92.75 80 ARG A N 1
ATOM 626 C CA . ARG A 1 80 ? -8.456 0.529 3.838 1.00 92.75 80 ARG A CA 1
ATOM 627 C C . ARG A 1 80 ? -8.222 1.350 2.576 1.00 92.75 80 ARG A C 1
ATOM 629 O O . ARG A 1 80 ? -9.039 1.303 1.663 1.00 92.75 80 ARG A O 1
ATOM 636 N N . SER A 1 81 ? -7.111 2.084 2.514 1.00 92.50 81 SER A N 1
ATOM 637 C CA . SER A 1 81 ? -6.722 2.807 1.302 1.00 92.50 81 SER A CA 1
ATOM 638 C C . SER A 1 81 ? -6.469 1.850 0.137 1.00 92.50 81 SER A C 1
ATOM 640 O O . SER A 1 81 ? -6.988 2.079 -0.949 1.00 92.50 81 SER A O 1
ATOM 642 N N . ASN A 1 82 ? -5.737 0.756 0.359 1.00 92.12 82 ASN A N 1
ATOM 643 C CA . ASN A 1 82 ? -5.472 -0.243 -0.678 1.00 92.12 82 ASN A CA 1
ATOM 644 C C . ASN A 1 82 ? -6.761 -0.894 -1.188 1.00 92.12 82 ASN A C 1
ATOM 646 O O . ASN A 1 82 ? -6.940 -1.005 -2.396 1.00 92.12 82 ASN A O 1
ATOM 650 N N . LEU A 1 83 ? -7.687 -1.254 -0.294 1.00 91.75 83 LEU A N 1
ATOM 651 C CA . LEU A 1 83 ? -8.985 -1.812 -0.675 1.00 91.75 83 LEU A CA 1
ATOM 652 C C . LEU A 1 83 ? -9.797 -0.829 -1.520 1.00 91.75 83 LEU A C 1
ATOM 654 O O . LEU A 1 83 ? -10.391 -1.232 -2.513 1.00 91.75 83 LEU A O 1
ATOM 658 N N . ARG A 1 84 ? -9.778 0.463 -1.171 1.00 91.56 84 ARG A N 1
ATOM 659 C CA . ARG A 1 84 ? -10.449 1.512 -1.953 1.00 91.56 84 ARG A CA 1
ATOM 660 C C . ARG A 1 84 ? -9.817 1.724 -3.329 1.00 91.56 84 ARG A C 1
ATOM 662 O O . ARG A 1 84 ? -10.544 1.947 -4.286 1.00 91.56 84 ARG A O 1
ATOM 669 N N . CYS A 1 85 ? -8.488 1.680 -3.431 1.00 91.75 85 CYS A N 1
ATOM 670 C CA . CYS A 1 85 ? -7.775 1.966 -4.679 1.00 91.75 85 CYS A CA 1
ATOM 671 C C . CYS A 1 85 ? -7.654 0.754 -5.614 1.00 91.75 85 CYS A C 1
ATOM 673 O O . CYS A 1 85 ? -7.676 0.921 -6.827 1.00 91.75 85 CYS A O 1
ATOM 675 N N . PHE A 1 86 ? -7.494 -0.450 -5.063 1.00 90.31 86 PHE A N 1
ATOM 676 C CA . PHE A 1 86 ? -7.125 -1.657 -5.811 1.00 90.31 86 PHE A CA 1
ATOM 677 C C . PHE A 1 86 ? -8.103 -2.825 -5.626 1.00 90.31 86 PHE A C 1
ATOM 679 O O . PHE A 1 86 ? -7.917 -3.866 -6.249 1.00 90.31 86 PHE A O 1
ATOM 686 N N . GLY A 1 87 ? -9.100 -2.716 -4.738 1.00 91.38 87 GLY A N 1
ATOM 687 C CA . GLY A 1 87 ? -10.008 -3.827 -4.409 1.00 91.38 87 GLY A CA 1
ATOM 688 C C . GLY A 1 87 ? -9.343 -4.976 -3.636 1.00 91.38 87 GLY A C 1
ATOM 689 O O . GLY A 1 87 ? -9.946 -6.027 -3.413 1.00 91.38 87 GLY A O 1
ATOM 690 N N . ASN A 1 88 ? -8.092 -4.794 -3.210 1.00 90.00 88 ASN A N 1
ATOM 691 C CA . ASN A 1 88 ? -7.310 -5.805 -2.514 1.00 90.00 88 ASN A CA 1
ATOM 692 C C . ASN A 1 88 ? -6.631 -5.210 -1.273 1.00 90.00 88 ASN A C 1
ATOM 694 O O . ASN A 1 88 ? -6.280 -4.033 -1.230 1.00 90.00 88 ASN A O 1
ATOM 698 N N . VAL A 1 89 ? -6.448 -6.042 -0.248 1.00 89.88 89 VAL A N 1
ATOM 699 C CA . VAL A 1 89 ? -5.757 -5.696 1.001 1.00 89.88 89 VAL A CA 1
ATOM 700 C C . VAL A 1 89 ? -4.292 -5.342 0.727 1.00 89.88 89 VAL A C 1
ATOM 702 O O . VAL A 1 89 ? -3.715 -4.456 1.367 1.00 89.88 89 VAL A O 1
ATOM 705 N N . ARG A 1 90 ? -3.693 -6.013 -0.264 1.00 87.31 90 ARG A N 1
ATOM 706 C CA . ARG A 1 90 ? -2.350 -5.722 -0.765 1.00 87.31 90 ARG A CA 1
ATOM 707 C C . ARG A 1 90 ? -2.419 -4.853 -2.010 1.00 87.31 90 ARG A C 1
ATOM 709 O O . ARG A 1 90 ? -3.133 -5.170 -2.957 1.00 87.31 90 ARG A O 1
ATOM 716 N N . ALA A 1 91 ? -1.621 -3.790 -2.009 1.00 84.50 91 ALA A N 1
ATOM 717 C CA . ALA A 1 91 ? -1.325 -3.070 -3.234 1.00 84.50 91 ALA A CA 1
ATOM 718 C C . ALA A 1 91 ? -0.605 -4.012 -4.219 1.00 84.50 91 ALA A C 1
ATOM 720 O O . ALA A 1 91 ? 0.177 -4.866 -3.781 1.00 84.50 91 ALA A O 1
ATOM 721 N N . PRO A 1 92 ? -0.854 -3.876 -5.531 1.00 85.94 92 PRO A N 1
ATOM 722 C CA . PRO A 1 92 ? -0.075 -4.586 -6.532 1.00 85.94 92 PRO A CA 1
ATOM 723 C C . PRO A 1 92 ? 1.408 -4.237 -6.372 1.00 85.94 92 PRO A C 1
ATOM 725 O O . PRO A 1 92 ? 1.763 -3.133 -5.951 1.00 85.94 92 PRO A O 1
ATOM 728 N N . ALA A 1 93 ? 2.283 -5.187 -6.697 1.00 82.44 93 ALA A N 1
ATOM 729 C CA . ALA A 1 93 ? 3.713 -4.929 -6.683 1.00 82.44 93 ALA A CA 1
ATOM 730 C C . ALA A 1 93 ? 4.026 -3.847 -7.725 1.00 82.44 93 ALA A C 1
ATOM 732 O O . ALA A 1 93 ? 3.946 -4.089 -8.930 1.00 82.44 93 ALA A O 1
ATOM 733 N N . ASN A 1 94 ? 4.372 -2.647 -7.257 1.00 75.06 94 ASN A N 1
ATOM 734 C CA . ASN A 1 94 ? 4.935 -1.622 -8.123 1.00 75.06 94 ASN A CA 1
ATOM 735 C C . ASN A 1 94 ? 6.230 -2.204 -8.700 1.00 75.06 94 ASN A C 1
ATOM 737 O O . ASN A 1 94 ? 7.106 -2.613 -7.936 1.00 75.06 94 ASN A O 1
ATOM 741 N N . GLY A 1 95 ? 6.312 -2.311 -10.031 1.00 71.50 95 GLY A N 1
ATOM 742 C CA . GLY A 1 95 ? 7.475 -2.880 -10.712 1.00 71.50 95 GLY A CA 1
ATOM 743 C C . GLY A 1 95 ? 8.779 -2.287 -10.177 1.00 71.50 95 GLY A C 1
ATOM 744 O O . GLY A 1 95 ? 8.846 -1.098 -9.861 1.00 71.50 95 GLY A O 1
ATOM 745 N N . ILE A 1 96 ? 9.796 -3.133 -10.022 1.00 75.31 96 ILE A N 1
ATOM 746 C CA . ILE A 1 96 ? 11.060 -2.732 -9.406 1.00 75.31 96 ILE A CA 1
ATOM 747 C C . ILE A 1 96 ? 11.745 -1.689 -10.297 1.00 75.31 96 ILE A C 1
ATOM 749 O O . ILE A 1 96 ? 12.053 -1.953 -11.459 1.00 75.31 96 ILE A O 1
ATOM 753 N N . GLY A 1 97 ? 12.026 -0.523 -9.717 1.00 78.88 97 GLY A N 1
ATOM 754 C CA . GLY A 1 97 ? 12.881 0.501 -10.307 1.00 78.88 97 GLY A CA 1
ATOM 755 C C . GLY A 1 97 ? 12.205 1.432 -11.314 1.00 78.88 97 GLY A C 1
ATOM 756 O O . GLY A 1 97 ? 10.996 1.421 -11.550 1.00 78.88 97 GLY A O 1
ATOM 757 N N . ARG A 1 98 ? 13.029 2.304 -11.898 1.00 78.38 98 ARG A N 1
ATOM 758 C CA . ARG A 1 98 ? 12.612 3.210 -12.968 1.00 78.38 98 ARG A CA 1
ATOM 759 C C . ARG A 1 98 ? 12.238 2.379 -14.195 1.00 78.38 98 ARG A C 1
ATOM 761 O O . ARG A 1 98 ? 12.950 1.439 -14.545 1.00 78.38 98 ARG A O 1
ATOM 768 N N . ARG A 1 99 ? 11.149 2.750 -14.879 1.00 75.00 99 ARG A N 1
ATOM 769 C CA . ARG A 1 99 ? 10.823 2.179 -16.197 1.00 75.00 99 ARG A CA 1
ATOM 770 C C . ARG A 1 99 ? 12.063 2.265 -17.091 1.00 75.00 99 ARG A C 1
ATOM 772 O O . ARG A 1 99 ? 12.719 3.308 -17.106 1.00 75.00 99 ARG A O 1
ATOM 779 N N . ARG A 1 100 ? 12.386 1.177 -17.800 1.00 74.69 100 ARG A N 1
ATOM 780 C CA . ARG A 1 100 ? 13.529 1.142 -18.724 1.00 74.69 100 ARG A CA 1
ATOM 781 C C . ARG A 1 100 ? 13.401 2.322 -19.690 1.00 74.69 100 ARG A C 1
ATOM 783 O O . ARG A 1 100 ? 12.380 2.452 -20.358 1.00 74.69 100 ARG A O 1
ATOM 790 N N . SER A 1 101 ? 14.411 3.189 -19.720 1.00 82.56 101 SER A N 1
ATOM 791 C CA . SER A 1 101 ? 14.497 4.277 -20.702 1.00 82.56 101 SER A CA 1
ATOM 792 C C . SER A 1 101 ? 14.747 3.735 -22.108 1.00 82.56 101 SER A C 1
ATOM 794 O O . SER A 1 101 ? 14.333 4.344 -23.086 1.00 82.56 101 SER A O 1
ATOM 796 N N . ILE A 1 102 ? 15.398 2.574 -22.196 1.00 88.44 102 ILE A N 1
ATOM 797 C CA . ILE A 1 102 ? 15.670 1.868 -23.442 1.00 88.44 102 ILE A CA 1
ATOM 798 C C . ILE A 1 102 ? 14.484 0.949 -23.741 1.00 88.44 102 ILE A C 1
ATOM 800 O O . ILE A 1 102 ? 14.189 0.022 -22.979 1.00 88.44 102 ILE A O 1
ATOM 804 N N . THR A 1 103 ? 13.797 1.222 -24.848 1.00 90.31 103 THR A N 1
ATOM 805 C CA . THR A 1 103 ? 12.735 0.350 -25.362 1.00 90.31 103 THR A CA 1
ATOM 806 C C . THR A 1 103 ? 13.342 -0.913 -25.991 1.00 90.31 103 THR A C 1
ATOM 808 O O . THR A 1 103 ? 14.494 -0.875 -26.424 1.00 90.31 103 THR A O 1
ATOM 811 N N . PRO A 1 104 ? 12.611 -2.043 -26.068 1.00 90.62 104 PRO A N 1
ATOM 812 C CA . PRO A 1 104 ? 13.127 -3.260 -26.698 1.00 90.62 104 PRO A CA 1
ATOM 813 C C . PRO A 1 104 ? 13.716 -3.058 -28.110 1.00 90.62 104 PRO A C 1
ATOM 815 O O . PRO A 1 104 ? 14.840 -3.509 -28.313 1.00 90.62 104 PRO A O 1
ATOM 818 N N . PRO A 1 105 ? 13.075 -2.322 -29.046 1.00 92.75 105 PRO A N 1
ATOM 819 C CA . PRO A 1 105 ? 13.665 -2.103 -30.369 1.00 92.75 105 PRO A CA 1
ATOM 820 C C . PRO A 1 105 ? 14.916 -1.215 -30.340 1.00 92.75 105 PRO A C 1
ATOM 822 O O . PRO A 1 105 ? 15.850 -1.459 -31.094 1.00 92.75 105 PRO A O 1
ATOM 825 N N . MET A 1 106 ? 14.999 -0.229 -29.437 1.00 94.81 106 MET A N 1
ATOM 826 C CA . MET A 1 106 ? 16.243 0.536 -29.252 1.00 94.81 106 MET A CA 1
ATOM 827 C C . MET A 1 106 ? 17.383 -0.350 -28.748 1.00 94.81 106 MET A C 1
ATOM 829 O O . MET A 1 106 ? 18.530 -0.146 -29.126 1.00 94.81 106 MET A O 1
ATOM 833 N N . LEU A 1 107 ? 17.071 -1.317 -27.882 1.00 92.81 107 LEU A N 1
ATOM 834 C CA . LEU A 1 107 ? 18.048 -2.261 -27.350 1.00 92.81 107 LEU A CA 1
ATOM 835 C C . LEU A 1 107 ? 18.560 -3.199 -28.451 1.00 92.81 107 LEU A C 1
ATOM 837 O O . LEU A 1 107 ? 19.757 -3.458 -28.512 1.00 92.81 107 LEU A O 1
ATOM 841 N N . GLU A 1 108 ? 17.666 -3.672 -29.320 1.00 94.12 108 GLU A N 1
ATOM 842 C CA . GLU A 1 108 ? 18.003 -4.477 -30.500 1.00 94.12 108 GLU A CA 1
ATOM 843 C C 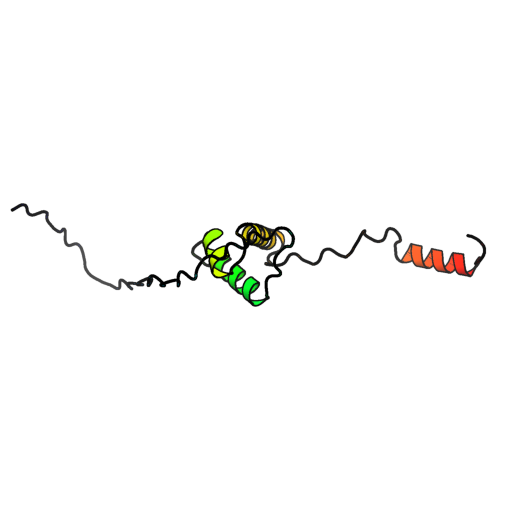. GLU A 1 108 ? 18.937 -3.711 -31.446 1.00 94.12 108 GLU A C 1
ATOM 845 O O . GLU A 1 108 ? 20.031 -4.184 -31.740 1.00 94.12 108 GLU A O 1
ATOM 850 N N . ALA A 1 109 ? 18.565 -2.480 -31.813 1.00 93.19 109 ALA A N 1
ATOM 851 C CA . ALA A 1 109 ? 19.376 -1.621 -32.674 1.00 93.19 109 ALA A CA 1
ATOM 852 C C . ALA A 1 109 ? 20.750 -1.308 -32.057 1.00 93.19 109 ALA A C 1
ATOM 854 O O . ALA A 1 109 ? 21.764 -1.300 -32.748 1.00 93.19 109 ALA A O 1
ATOM 855 N N . LEU A 1 110 ? 20.807 -1.093 -30.737 1.00 92.00 110 LEU A N 1
ATOM 856 C CA . LEU A 1 110 ? 22.069 -0.930 -30.011 1.00 92.00 110 LEU A CA 1
ATOM 857 C C . LEU A 1 110 ? 22.948 -2.181 -30.100 1.00 92.00 110 LEU A C 1
ATOM 859 O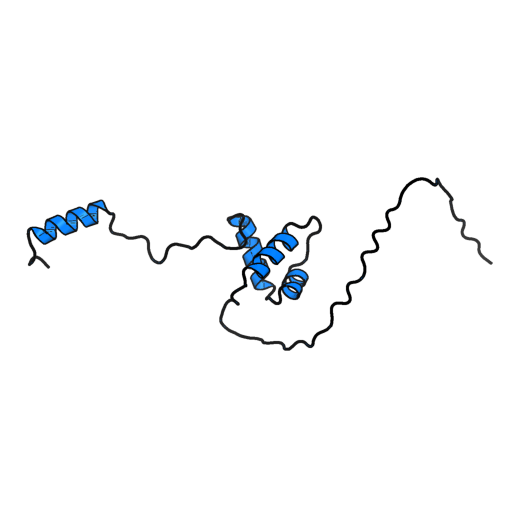 O . LEU A 1 110 ? 24.153 -2.058 -30.288 1.00 92.00 110 LEU A O 1
ATOM 863 N N . ARG A 1 111 ? 22.369 -3.379 -29.964 1.00 91.06 111 ARG A N 1
ATOM 864 C CA . ARG A 1 111 ? 23.117 -4.642 -30.066 1.00 91.06 111 ARG A CA 1
ATOM 865 C C . ARG A 1 111 ? 23.680 -4.858 -31.461 1.00 91.06 111 ARG A C 1
ATOM 867 O O . ARG A 1 111 ? 24.838 -5.246 -31.574 1.00 91.06 111 ARG A O 1
ATOM 874 N N . GLU A 1 112 ? 22.883 -4.611 -32.494 1.00 93.81 112 GLU A N 1
ATOM 875 C CA . GLU A 1 112 ? 23.321 -4.696 -33.889 1.00 93.81 112 GLU A CA 1
ATOM 876 C C . GLU A 1 112 ? 24.473 -3.719 -34.146 1.00 93.81 112 GLU A C 1
ATOM 878 O O . GLU A 1 112 ? 25.555 -4.130 -34.560 1.00 93.81 112 GLU A O 1
ATOM 883 N N . HIS A 1 113 ? 24.299 -2.457 -33.752 1.00 89.56 113 HIS A N 1
ATOM 884 C CA . HIS A 1 113 ? 25.312 -1.424 -33.938 1.00 89.56 113 HIS A CA 1
ATOM 885 C C . HIS A 1 113 ? 26.639 -1.730 -33.223 1.00 89.56 113 HIS A C 1
ATOM 887 O O . HIS A 1 113 ? 27.713 -1.560 -33.798 1.00 89.56 113 HIS A O 1
ATOM 893 N N . LEU A 1 114 ? 26.579 -2.215 -31.978 1.00 90.62 114 LEU A N 1
ATOM 894 C CA . LEU A 1 114 ? 27.771 -2.612 -31.220 1.00 90.62 114 LEU A CA 1
ATOM 895 C C . LEU A 1 114 ? 28.425 -3.885 -31.773 1.00 90.62 114 LEU A C 1
ATOM 897 O O . LEU A 1 114 ? 29.629 -4.062 -31.619 1.00 90.62 114 LEU A O 1
ATOM 901 N N . SER A 1 115 ? 27.657 -4.762 -32.424 1.00 88.69 115 SER A N 1
ATOM 902 C CA . SER A 1 115 ? 28.203 -5.956 -33.083 1.00 88.69 115 SER A CA 1
ATOM 903 C C . SER A 1 115 ? 28.977 -5.594 -34.352 1.00 88.69 115 SER A C 1
ATOM 905 O O . SER A 1 115 ? 29.993 -6.217 -34.646 1.00 88.69 115 SER A O 1
ATOM 907 N N . GLU A 1 116 ? 28.527 -4.576 -35.089 1.00 90.25 116 GLU A N 1
ATOM 908 C CA . GLU A 1 116 ? 29.241 -4.056 -36.261 1.00 90.25 116 GLU A CA 1
ATOM 909 C C . GLU A 1 116 ? 30.530 -3.318 -35.886 1.00 90.25 116 GLU A C 1
ATOM 911 O O . GLU A 1 116 ? 31.503 -3.344 -36.641 1.00 90.25 116 GLU A O 1
ATOM 916 N N . LYS A 1 117 ? 30.530 -2.614 -34.748 1.00 88.06 117 LYS A N 1
ATOM 917 C CA . LYS A 1 117 ? 31.643 -1.758 -34.320 1.00 88.06 117 LYS A CA 1
ATOM 918 C C . LYS A 1 117 ? 31.907 -1.914 -32.817 1.00 88.06 117 LYS A C 1
ATOM 920 O O . LYS A 1 117 ? 31.460 -1.075 -32.032 1.00 88.06 117 LYS A O 1
ATOM 925 N N . PRO A 1 118 ? 32.645 -2.962 -32.412 1.00 83.75 118 PRO A N 1
ATOM 926 C CA . PRO A 1 118 ? 32.859 -3.273 -30.999 1.00 83.75 118 PRO A CA 1
ATOM 927 C C . PRO A 1 118 ? 33.741 -2.251 -30.268 1.00 83.75 118 PRO A C 1
ATOM 929 O O . PRO A 1 118 ? 33.627 -2.122 -29.055 1.00 83.75 118 PRO A O 1
ATOM 932 N N . ASP A 1 119 ? 34.568 -1.494 -30.991 1.00 85.06 119 ASP A N 1
ATOM 933 C CA . ASP A 1 119 ? 35.573 -0.595 -30.400 1.00 85.06 119 ASP A CA 1
ATOM 934 C C . ASP A 1 119 ? 35.085 0.858 -30.252 1.00 85.06 119 ASP A C 1
ATOM 936 O O . ASP A 1 119 ? 35.877 1.767 -30.009 1.00 85.06 119 ASP A O 1
ATOM 940 N N . LEU A 1 120 ? 33.794 1.117 -30.494 1.00 75.56 120 LEU A N 1
ATOM 941 C CA . LEU A 1 120 ? 33.301 2.480 -30.707 1.00 75.56 120 LEU A CA 1
ATOM 942 C C . LEU A 1 120 ? 33.051 3.278 -29.415 1.00 75.56 120 LEU A C 1
ATOM 944 O O . LEU A 1 120 ? 32.780 4.476 -29.507 1.00 75.56 120 LEU A O 1
ATOM 948 N N . TYR A 1 121 ? 33.161 2.646 -28.240 1.00 64.06 121 TYR A N 1
ATOM 949 C CA . TYR A 1 121 ? 32.973 3.259 -26.919 1.00 64.06 121 TYR A CA 1
ATOM 950 C C . TYR A 1 121 ? 33.783 2.565 -25.825 1.00 64.06 121 TYR A C 1
ATOM 952 O O . TYR A 1 121 ? 33.865 1.317 -25.854 1.00 64.06 121 TYR A O 1
#

Radius of gyration: 29.42 Å; chains: 1; bounding box: 86×20×82 Å

Sequence (121 aa):
MTLAGWRLCGMGVGYYVVEYGTWPVPRRSLSSSSGTGMAPRLEPWQHELIRDMIQDREPFTNAQIAEAVRCTPRSIRAIRSNLRCFGNVRAPANGIGRRRSITPPMLEALREHLSEKPDLY

Organism: NCBI:txid60172

Secondary structure (DSSP, 8-state):
------------S-----------------------S------HHHHHHHHHHHHSSS---HHHHHHHHT--HHHHHHHHHHHHHHSSSSPP-PPSSSPPSS-HHHHHHHHHHHHH-TT--

pLDDT: mean 73.11, std 22.38, range [33.94, 94.81]

Foldseek 3Di:
DDDDDDDDDDDDDDDPPPPPPPPPDPCDDDPPPPDPDDAPPQDPVLQVQLVCQPPDPDNDDLVVSCVVRVHDSVLSVVQVVCCVPPVGSDHPPDPPDDDPPQDPVNVVVVVVVCVVPVPPD